Protein AF-A0A523E0R0-F1 (afdb_monomer)

Mean predicted aligned error: 9.65 Å

Sequence (73 aa):
MGEIKEEKLNWATVDLDDEEALDRFEEQELDRAGERIRKAVKELEALGIVDERGQRIKKELPPDMQPDSKTDV

Radius of gyration: 21.85 Å; Cα contacts (8 Å, |Δi|>4): 34; chains: 1; bounding box: 37×28×72 Å

Secondary structure (DSSP, 8-state):
------PPP-TTT--SS-HHHHHHHHHHHHHHHHHHHHHHHHHHHHTTSB-TTS-BS--SPPGGGSTT-----

Solvent-accessible surface area (backbone atoms only — not comparable to full-atom values): 4688 Å² total; per-residue (Å²): 133,82,83,81,74,81,74,80,71,42,95,90,68,56,50,88,88,39,67,69,55,41,55,55,43,49,54,52,52,50,52,54,48,50,53,53,51,56,52,51,49,53,51,36,38,76,69,61,46,25,42,100,84,70,44,66,66,70,87,72,68,58,71,79,69,34,95,82,30,87,63,82,129

Nearest PDB structures (foldseek):
  7w0e-assembly1_A  TM=5.687E-01  e=8.219E+00  Drosophila melanogaster

pLDDT: mean 84.41, std 13.86, range [38.0, 96.5]

Foldseek 3Di:
DDPPPPDQDDPVRQDPVDPVSVVSNVVVVVVVVVVVVVVVLVVCVVVQQADPVSHGPDPDDDLCPDPPRPPDD

Structure (mmCIF, N/CA/C/O backbone):
data_AF-A0A523E0R0-F1
#
_entry.id   AF-A0A523E0R0-F1
#
loop_
_atom_site.group_PDB
_atom_site.id
_atom_site.type_symbol
_atom_site.label_atom_id
_atom_site.label_alt_id
_atom_site.label_comp_id
_atom_site.label_asym_id
_atom_site.label_entity_id
_atom_site.label_seq_id
_atom_site.pdbx_PDB_ins_code
_atom_site.Cartn_x
_atom_site.Cartn_y
_atom_site.Cartn_z
_atom_site.occupancy
_atom_site.B_iso_or_equiv
_atom_site.auth_seq_id
_atom_site.auth_comp_id
_atom_site.auth_asym_id
_atom_site.auth_atom_id
_atom_site.pdbx_PDB_model_num
ATOM 1 N N . MET A 1 1 ? -0.604 2.613 -40.755 1.00 38.00 1 MET A N 1
ATOM 2 C CA . MET A 1 1 ? -0.033 3.048 -39.467 1.00 38.00 1 MET A CA 1
ATOM 3 C C . MET A 1 1 ? -0.225 1.892 -38.510 1.00 38.00 1 MET A C 1
ATOM 5 O O . MET A 1 1 ? -1.368 1.556 -38.241 1.00 38.00 1 MET A O 1
ATOM 9 N N . GLY A 1 2 ? 0.851 1.178 -38.174 1.00 41.09 2 GLY A N 1
ATOM 10 C CA . GLY A 1 2 ? 0.771 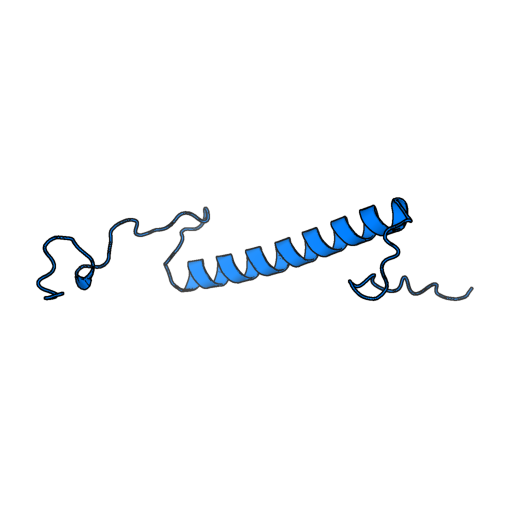0.046 -37.254 1.00 41.09 2 GLY A CA 1
ATOM 11 C C . GLY A 1 2 ? 0.558 0.569 -35.842 1.00 41.09 2 GLY A C 1
ATOM 12 O O . GLY A 1 2 ? 1.270 1.476 -35.420 1.00 41.09 2 GLY A O 1
ATOM 13 N N . GLU A 1 3 ? -0.446 0.045 -35.154 1.00 44.62 3 GLU A N 1
ATOM 14 C CA . GLU A 1 3 ? -0.649 0.286 -33.731 1.00 44.62 3 GLU A CA 1
ATOM 15 C C . GLU A 1 3 ? 0.568 -0.274 -32.988 1.00 44.62 3 GLU A C 1
ATOM 17 O O . GLU A 1 3 ? 0.760 -1.490 -32.928 1.00 44.62 3 GLU A O 1
ATOM 22 N N . ILE A 1 4 ? 1.422 0.600 -32.457 1.00 49.31 4 ILE A N 1
ATOM 23 C CA . ILE A 1 4 ? 2.453 0.191 -31.506 1.00 49.31 4 ILE A CA 1
ATOM 24 C C . ILE A 1 4 ? 1.694 -0.123 -30.217 1.00 49.31 4 ILE A C 1
ATOM 26 O O . ILE A 1 4 ? 1.318 0.775 -29.468 1.00 49.31 4 ILE A O 1
ATOM 30 N N . LYS A 1 5 ? 1.369 -1.402 -30.005 1.00 53.16 5 LYS A N 1
ATOM 31 C CA . LYS A 1 5 ? 0.910 -1.873 -28.700 1.00 53.16 5 LYS A CA 1
ATOM 32 C C . LYS A 1 5 ? 2.100 -1.739 -27.769 1.00 53.16 5 LYS A C 1
ATOM 34 O O . LYS A 1 5 ? 3.029 -2.532 -27.862 1.00 53.16 5 LYS A O 1
ATOM 39 N N . GLU A 1 6 ? 2.087 -0.718 -26.925 1.00 56.91 6 GLU A N 1
ATOM 40 C CA . GLU A 1 6 ? 3.057 -0.618 -25.845 1.00 56.91 6 GLU A CA 1
ATOM 41 C C . GLU A 1 6 ? 2.883 -1.838 -24.939 1.00 56.91 6 GLU A C 1
ATOM 43 O O . GLU A 1 6 ? 1.881 -1.995 -24.234 1.00 56.91 6 GLU A O 1
ATOM 48 N N . GLU A 1 7 ? 3.819 -2.772 -25.053 1.00 68.12 7 GLU A N 1
ATOM 49 C CA . GLU A 1 7 ? 3.825 -3.991 -24.268 1.00 68.12 7 GLU A CA 1
ATOM 50 C C . GLU A 1 7 ? 4.097 -3.619 -22.807 1.00 68.12 7 GLU A C 1
ATOM 52 O O . GLU A 1 7 ? 5.021 -2.867 -22.498 1.00 68.12 7 GLU A O 1
ATOM 57 N N . LYS A 1 8 ? 3.249 -4.092 -21.887 1.00 69.00 8 LYS A N 1
ATOM 58 C CA . LYS A 1 8 ? 3.451 -3.836 -20.459 1.00 69.00 8 LYS A CA 1
ATOM 59 C C . LYS A 1 8 ? 4.739 -4.535 -20.020 1.00 69.00 8 LYS A C 1
ATOM 61 O O . LYS A 1 8 ? 4.800 -5.763 -20.064 1.00 69.00 8 LYS A O 1
ATOM 66 N N . LEU A 1 9 ? 5.713 -3.754 -19.551 1.00 78.75 9 LEU A N 1
ATOM 67 C CA . LEU A 1 9 ? 6.929 -4.266 -18.924 1.00 78.75 9 LEU A CA 1
ATOM 68 C C . LEU A 1 9 ? 6.574 -5.211 -17.766 1.00 78.75 9 LEU A C 1
ATOM 70 O O . LEU A 1 9 ? 5.594 -5.034 -17.039 1.00 78.75 9 LEU A O 1
ATOM 74 N N . ASN A 1 10 ? 7.341 -6.280 -17.626 1.00 84.00 10 ASN A N 1
ATOM 75 C CA . ASN A 1 10 ? 7.202 -7.215 -16.524 1.00 84.00 10 ASN A CA 1
ATOM 76 C C . ASN A 1 10 ? 8.590 -7.571 -15.995 1.00 84.00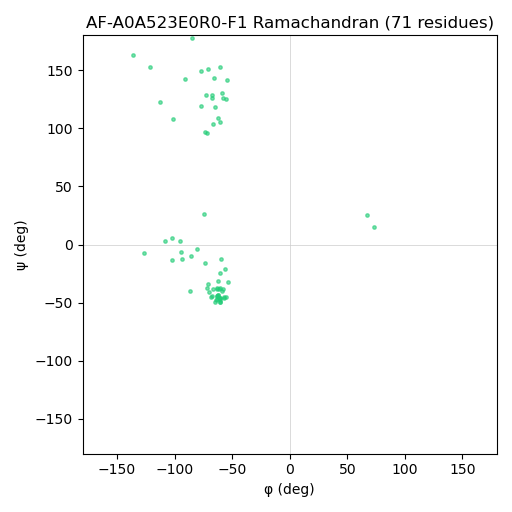 10 ASN A C 1
ATOM 78 O O . ASN A 1 10 ? 9.590 -7.375 -16.678 1.00 84.00 1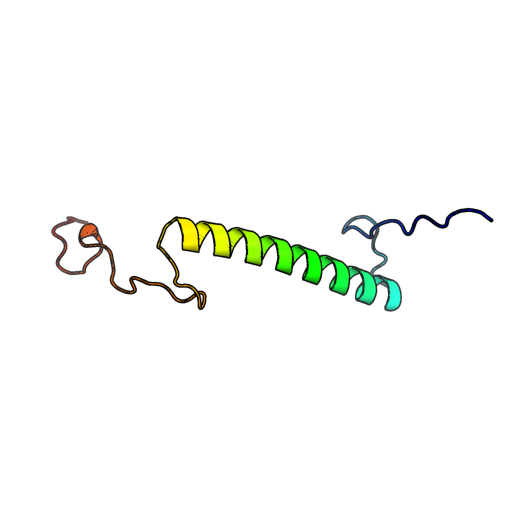0 ASN A O 1
ATOM 82 N N . TRP A 1 11 ? 8.640 -8.135 -14.791 1.00 82.69 11 TRP A N 1
ATOM 83 C CA . TRP A 1 11 ? 9.886 -8.491 -14.108 1.00 82.69 11 TRP A CA 1
ATOM 84 C C . TRP A 1 11 ? 10.814 -9.427 -14.900 1.00 82.69 11 TRP A C 1
ATOM 86 O O . TRP A 1 11 ? 11.999 -9.490 -14.600 1.00 82.69 11 TRP A O 1
ATOM 96 N N . ALA A 1 12 ? 10.296 -10.167 -15.884 1.00 84.81 12 ALA A N 1
ATOM 97 C CA . ALA A 1 12 ? 11.090 -11.058 -16.726 1.00 84.81 12 ALA A CA 1
ATOM 98 C C . ALA A 1 12 ? 11.578 -10.398 -18.027 1.00 84.81 12 ALA A C 1
ATOM 100 O O . ALA A 1 12 ? 12.411 -10.985 -18.714 1.00 84.81 12 ALA A O 1
ATOM 101 N N . THR A 1 13 ? 11.049 -9.225 -18.390 1.00 85.19 13 THR A N 1
ATOM 102 C CA . THR A 1 13 ? 11.322 -8.566 -19.678 1.00 85.19 13 THR A CA 1
ATOM 103 C C . THR A 1 13 ? 11.806 -7.127 -19.553 1.00 85.19 13 THR A C 1
ATOM 105 O O . THR A 1 13 ? 12.137 -6.535 -20.573 1.00 85.19 13 THR A O 1
ATOM 108 N N . VAL A 1 14 ? 11.795 -6.540 -18.354 1.00 86.81 14 VAL A N 1
ATOM 109 C CA . VAL A 1 14 ? 12.378 -5.214 -18.128 1.00 86.81 14 VAL A CA 1
ATOM 110 C C . VAL A 1 14 ? 13.893 -5.293 -18.289 1.00 86.81 14 VAL A C 1
ATOM 112 O O . VAL A 1 14 ? 14.544 -6.141 -17.677 1.00 86.81 14 VAL A O 1
ATOM 115 N N . ASP A 1 15 ? 14.434 -4.430 -19.145 1.00 87.88 15 ASP A N 1
ATOM 116 C CA . ASP A 1 15 ? 15.871 -4.217 -19.245 1.00 87.88 15 ASP A CA 1
ATOM 117 C C . ASP A 1 15 ? 16.300 -3.336 -18.067 1.00 87.88 15 ASP A C 1
ATOM 119 O O . ASP A 1 15 ? 15.784 -2.235 -17.893 1.00 87.88 15 ASP A O 1
ATOM 123 N N . LEU A 1 16 ? 17.185 -3.859 -17.218 1.00 86.06 16 LEU A N 1
ATOM 124 C CA . LEU A 1 16 ? 17.648 -3.168 -16.013 1.00 86.06 16 LEU A CA 1
ATOM 125 C C . LEU A 1 16 ? 18.827 -2.226 -16.295 1.00 86.06 16 LEU A C 1
ATOM 127 O O . LEU A 1 16 ? 19.214 -1.470 -15.407 1.00 86.06 16 LEU A O 1
ATOM 131 N N . ASP A 1 17 ? 19.405 -2.285 -17.496 1.00 91.88 17 ASP A N 1
ATOM 132 C CA . ASP A 1 17 ? 20.482 -1.391 -17.925 1.00 91.88 17 ASP A CA 1
ATOM 133 C C . ASP A 1 17 ? 19.943 -0.168 -18.703 1.00 91.88 17 ASP A C 1
ATOM 135 O O . ASP A 1 17 ? 20.703 0.755 -19.007 1.00 91.88 17 ASP A O 1
ATOM 139 N N . ASP A 1 18 ? 18.637 -0.135 -18.996 1.00 91.62 18 ASP A N 1
ATOM 140 C CA . ASP A 1 18 ? 17.927 0.983 -19.627 1.00 91.62 18 ASP A CA 1
ATOM 141 C C . ASP A 1 18 ? 17.149 1.798 -18.577 1.00 91.62 18 ASP A C 1
ATOM 143 O O . ASP A 1 18 ? 16.126 1.364 -18.042 1.00 91.62 18 ASP A O 1
ATOM 147 N N . GLU A 1 19 ? 17.640 3.006 -18.289 1.00 91.44 19 GLU A N 1
ATOM 148 C CA . GLU A 1 19 ? 17.064 3.927 -17.299 1.00 91.44 19 GLU A CA 1
ATOM 149 C C . GLU A 1 19 ? 15.620 4.339 -17.647 1.00 91.44 19 GLU A C 1
ATOM 151 O O . GLU A 1 19 ? 14.767 4.395 -16.764 1.00 91.44 19 GLU A O 1
ATOM 156 N N . GLU A 1 20 ? 15.297 4.536 -18.931 1.00 89.88 20 GLU A N 1
ATOM 157 C CA . GLU A 1 20 ? 13.944 4.926 -19.357 1.00 89.88 20 GLU A CA 1
ATOM 158 C C . GLU A 1 20 ? 12.956 3.758 -19.204 1.00 89.88 20 GLU A C 1
ATOM 160 O O . GLU A 1 20 ? 11.802 3.939 -18.793 1.00 89.88 20 GLU A O 1
ATOM 165 N N . ALA A 1 21 ? 13.410 2.534 -19.492 1.00 87.31 21 ALA A N 1
ATOM 166 C CA . ALA A 1 21 ? 12.613 1.329 -19.279 1.00 87.31 21 ALA A CA 1
ATOM 167 C C . ALA A 1 21 ? 12.350 1.070 -17.787 1.00 87.31 21 ALA A C 1
ATOM 169 O O . ALA A 1 21 ? 11.243 0.653 -17.425 1.00 87.31 21 ALA A O 1
ATOM 170 N N . LEU A 1 22 ? 13.339 1.339 -16.929 1.00 90.19 22 LEU A N 1
ATOM 171 C CA . LEU A 1 22 ? 13.217 1.235 -15.476 1.00 90.19 22 LEU A CA 1
ATOM 172 C C . LEU A 1 22 ? 12.221 2.243 -14.902 1.00 90.19 22 LEU A C 1
ATOM 174 O O . LEU A 1 22 ? 11.315 1.824 -14.181 1.00 90.19 22 LEU A O 1
ATOM 178 N N . ASP A 1 23 ? 12.331 3.523 -15.262 1.00 92.75 23 ASP A N 1
ATOM 179 C CA . ASP A 1 23 ? 11.418 4.577 -14.792 1.00 92.75 23 ASP A CA 1
ATOM 180 C C . ASP A 1 23 ? 9.963 4.244 -15.148 1.00 92.75 23 ASP A C 1
ATOM 182 O O . ASP A 1 23 ? 9.052 4.288 -14.312 1.00 92.75 23 ASP A O 1
ATOM 186 N N . ARG A 1 24 ? 9.741 3.815 -16.395 1.00 88.81 24 ARG A N 1
ATOM 187 C CA . ARG A 1 24 ? 8.420 3.398 -16.875 1.00 88.81 24 ARG A CA 1
ATOM 188 C C . ARG A 1 24 ? 7.893 2.169 -16.130 1.00 88.81 24 ARG A C 1
ATOM 190 O O . ARG A 1 24 ? 6.685 2.043 -15.893 1.00 88.81 24 ARG A O 1
ATOM 197 N N . PHE A 1 25 ? 8.771 1.221 -15.815 1.00 90.56 25 PHE A N 1
ATOM 198 C CA . PHE A 1 25 ? 8.401 0.027 -15.066 1.00 90.56 25 PHE A CA 1
ATOM 199 C C . PHE A 1 25 ? 8.067 0.354 -13.605 1.00 90.56 25 PHE A C 1
ATOM 201 O O . PHE A 1 25 ? 7.076 -0.160 -13.082 1.00 90.56 25 PHE A O 1
ATOM 208 N N . GLU A 1 26 ? 8.829 1.246 -12.971 1.00 92.62 26 GLU A N 1
ATOM 209 C CA . GLU A 1 26 ? 8.563 1.726 -11.616 1.00 92.62 26 GLU A CA 1
ATOM 210 C C . GLU A 1 26 ? 7.198 2.418 -11.529 1.00 92.62 26 GLU A C 1
ATOM 212 O O . GLU A 1 26 ? 6.384 2.042 -10.681 1.00 92.62 26 GLU A O 1
ATOM 217 N N . GLU A 1 27 ? 6.897 3.353 -12.437 1.00 94.19 27 GLU A N 1
ATOM 218 C CA . GLU A 1 27 ? 5.595 4.035 -12.488 1.00 94.19 27 GLU A CA 1
ATOM 219 C C . GLU A 1 27 ? 4.442 3.022 -12.582 1.00 94.19 27 GLU A C 1
ATOM 221 O O . GLU A 1 27 ? 3.472 3.073 -11.817 1.00 94.19 27 GLU A O 1
ATOM 226 N N . GLN A 1 28 ? 4.586 2.019 -13.452 1.00 93.19 28 GLN A N 1
ATOM 227 C CA . GLN A 1 28 ? 3.591 0.964 -13.600 1.00 93.19 28 GLN A CA 1
ATOM 228 C C . GLN A 1 28 ? 3.400 0.132 -12.321 1.00 93.19 28 GLN A C 1
ATOM 230 O O . GLN A 1 28 ? 2.265 -0.227 -11.976 1.00 93.19 28 GLN A O 1
ATOM 235 N N . GLU A 1 29 ? 4.481 -0.243 -11.640 1.00 94.31 29 GLU A N 1
ATOM 236 C CA . GLU A 1 29 ? 4.394 -1.044 -10.418 1.00 94.31 29 GLU A CA 1
ATOM 237 C C . GLU A 1 29 ? 3.830 -0.227 -9.247 1.00 94.31 29 GLU A C 1
ATOM 239 O O . GLU A 1 29 ? 3.060 -0.774 -8.445 1.00 94.31 29 GLU A O 1
ATOM 244 N N . LEU A 1 30 ? 4.128 1.075 -9.180 1.00 95.19 30 LEU A N 1
ATOM 245 C CA . LEU A 1 30 ? 3.535 2.008 -8.220 1.00 95.19 30 LEU A CA 1
ATOM 246 C C . LEU A 1 30 ? 2.024 2.140 -8.426 1.00 95.19 30 LEU A C 1
ATOM 248 O O . LEU A 1 30 ? 1.266 2.035 -7.455 1.00 95.19 30 LEU A O 1
ATOM 252 N N . ASP A 1 31 ? 1.561 2.260 -9.669 1.00 94.88 31 ASP A N 1
ATOM 253 C CA . ASP A 1 31 ? 0.130 2.289 -9.988 1.00 94.88 31 ASP A CA 1
ATOM 254 C C . ASP A 1 31 ? -0.576 0.999 -9.554 1.00 94.88 31 ASP A C 1
ATOM 256 O O . ASP A 1 31 ? -1.588 1.026 -8.840 1.00 94.88 31 ASP A O 1
ATOM 260 N N . ARG A 1 32 ? 0.003 -0.159 -9.894 1.00 94.06 32 ARG A N 1
ATOM 261 C CA . ARG A 1 32 ? -0.510 -1.476 -9.471 1.00 94.06 32 ARG A CA 1
ATOM 262 C C . ARG A 1 32 ? -0.499 -1.634 -7.952 1.00 94.06 32 ARG A C 1
ATOM 264 O O . ARG A 1 32 ? -1.396 -2.260 -7.378 1.00 94.06 32 ARG A O 1
ATOM 271 N N . ALA A 1 33 ? 0.521 -1.125 -7.264 1.00 94.50 33 ALA A N 1
ATOM 272 C CA . ALA A 1 33 ? 0.562 -1.099 -5.804 1.00 94.50 33 ALA A CA 1
ATOM 273 C C . ALA A 1 33 ? -0.566 -0.226 -5.239 1.00 94.50 33 ALA A C 1
ATOM 275 O O . ALA A 1 33 ? -1.284 -0.674 -4.343 1.00 94.50 33 ALA A O 1
ATOM 276 N N . GLY A 1 34 ? -0.793 0.955 -5.815 1.00 96.00 34 GLY A N 1
ATOM 277 C CA . GLY A 1 34 ? -1.887 1.850 -5.451 1.00 96.00 34 GLY A CA 1
ATOM 278 C C . GLY A 1 34 ? -3.260 1.189 -5.580 1.00 96.00 34 GLY A C 1
ATOM 279 O O . GLY A 1 34 ? -4.071 1.269 -4.655 1.00 96.00 34 GLY A O 1
ATOM 280 N N . GLU A 1 35 ? -3.523 0.474 -6.676 1.00 96.44 35 GLU A N 1
ATOM 281 C CA . GLU A 1 35 ? -4.770 -0.284 -6.858 1.00 96.44 35 GLU A CA 1
ATOM 282 C C . GLU A 1 35 ? -4.966 -1.359 -5.782 1.00 96.44 35 GLU A C 1
ATOM 284 O O . GLU A 1 35 ? -6.046 -1.459 -5.187 1.00 96.44 35 GLU A O 1
ATOM 289 N N . ARG A 1 36 ? -3.913 -2.134 -5.488 1.00 96.44 36 ARG A N 1
ATOM 290 C CA . ARG A 1 36 ? -3.939 -3.169 -4.441 1.00 96.44 36 ARG A CA 1
ATOM 291 C C . ARG A 1 36 ? -4.216 -2.569 -3.067 1.00 96.44 36 ARG A C 1
ATOM 293 O O . ARG A 1 36 ? -5.080 -3.082 -2.358 1.00 96.44 36 ARG A O 1
ATOM 300 N N . ILE A 1 37 ? -3.544 -1.471 -2.718 1.00 95.44 37 ILE A N 1
ATOM 301 C CA . ILE A 1 37 ? -3.741 -0.762 -1.447 1.00 95.44 37 ILE A CA 1
ATOM 302 C C . ILE A 1 37 ? -5.184 -0.268 -1.336 1.00 95.44 37 ILE A C 1
ATOM 304 O O . ILE A 1 37 ? -5.848 -0.556 -0.344 1.00 95.44 37 ILE A O 1
ATOM 308 N N . ARG A 1 38 ? -5.712 0.412 -2.363 1.00 94.69 38 ARG A N 1
ATOM 309 C CA . ARG A 1 38 ? -7.100 0.914 -2.361 1.00 94.69 38 ARG A CA 1
ATOM 310 C C . ARG A 1 38 ? -8.117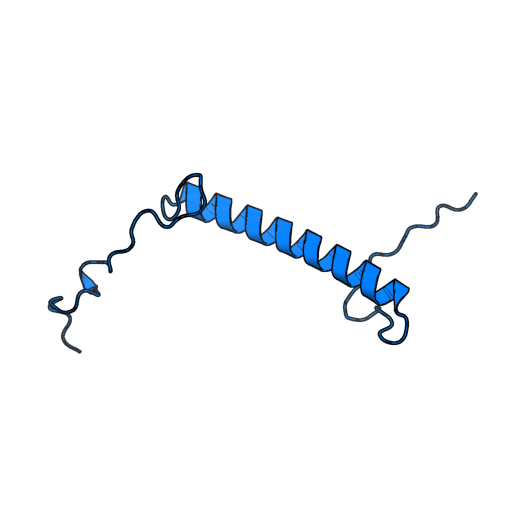 -0.212 -2.191 1.00 94.69 38 ARG A C 1
ATOM 312 O O . ARG A 1 38 ? -9.104 -0.039 -1.479 1.00 94.69 38 ARG A O 1
ATOM 319 N N . LYS A 1 39 ? -7.887 -1.362 -2.831 1.00 96.44 39 LYS A N 1
ATOM 320 C CA . LYS A 1 39 ? -8.744 -2.542 -2.675 1.00 96.44 39 LYS A CA 1
ATOM 321 C C . LYS A 1 39 ? -8.704 -3.078 -1.242 1.00 96.44 39 LYS A C 1
ATOM 323 O O . LYS A 1 39 ? -9.764 -3.305 -0.668 1.00 96.44 39 LYS A O 1
ATOM 328 N N . ALA A 1 40 ? -7.510 -3.231 -0.670 1.00 95.62 40 ALA A N 1
ATOM 329 C CA . ALA A 1 40 ? -7.340 -3.701 0.704 1.00 95.62 40 ALA A CA 1
ATOM 330 C C . ALA A 1 40 ? -7.984 -2.744 1.719 1.00 95.62 40 ALA A C 1
ATOM 332 O O . ALA A 1 40 ? -8.689 -3.191 2.616 1.00 95.62 40 ALA A O 1
ATOM 333 N N . VAL A 1 41 ? -7.802 -1.429 1.557 1.00 95.25 41 VAL A N 1
ATOM 334 C CA . VAL A 1 41 ? -8.415 -0.427 2.445 1.00 95.25 41 VAL A CA 1
ATOM 335 C C . VAL A 1 41 ? -9.939 -0.518 2.403 1.00 95.25 41 VAL A C 1
ATOM 337 O O . VAL A 1 41 ? -10.550 -0.605 3.461 1.00 95.25 41 VAL A O 1
ATOM 340 N N . LYS A 1 42 ? -10.554 -0.611 1.216 1.00 95.75 42 LYS A N 1
ATOM 341 C CA . LYS A 1 42 ? -12.013 -0.793 1.097 1.00 95.75 42 LYS A CA 1
ATOM 342 C C . LYS A 1 42 ? -12.523 -2.043 1.812 1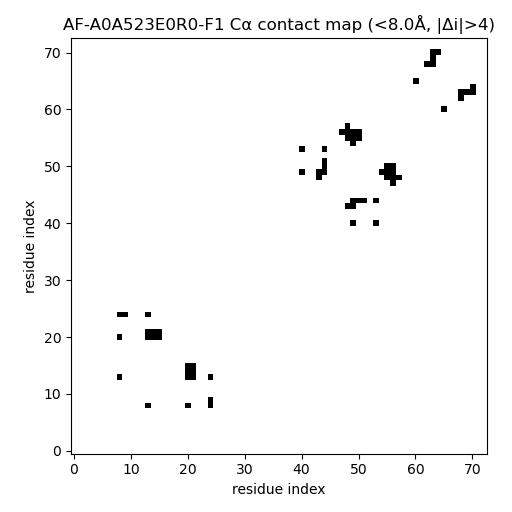.00 95.75 42 LYS A C 1
ATOM 344 O O . LYS A 1 42 ? -13.606 -2.027 2.388 1.00 95.75 42 LYS A O 1
ATOM 349 N N . GLU A 1 43 ? -11.768 -3.136 1.753 1.00 96.50 43 GLU A N 1
ATOM 350 C CA . GLU A 1 43 ? -12.120 -4.369 2.457 1.00 96.50 43 GLU A CA 1
ATOM 351 C C . GLU A 1 43 ? -12.028 -4.188 3.979 1.00 96.50 43 GLU A C 1
ATOM 353 O O . GLU A 1 43 ? -12.950 -4.560 4.702 1.00 96.50 43 GLU A O 1
ATOM 358 N N . LEU A 1 44 ? -10.968 -3.542 4.470 1.00 95.19 44 LEU A N 1
ATOM 359 C CA . LEU A 1 44 ? -10.810 -3.227 5.891 1.00 95.19 44 LEU A CA 1
ATOM 360 C C . LEU A 1 44 ? -11.895 -2.266 6.408 1.00 95.19 44 LEU A C 1
ATOM 362 O O . LEU A 1 44 ? -12.358 -2.433 7.538 1.00 95.19 44 LEU A O 1
ATOM 366 N N . GLU A 1 45 ? -12.309 -1.286 5.601 1.00 95.31 45 GLU A N 1
ATOM 367 C CA . GLU A 1 45 ? -13.430 -0.385 5.903 1.00 95.31 45 GLU A CA 1
ATOM 368 C C . GLU A 1 45 ? -14.745 -1.168 5.996 1.00 95.31 45 GLU A C 1
ATOM 370 O O . GLU A 1 45 ? -15.483 -1.027 6.971 1.00 95.31 45 GLU A O 1
ATOM 375 N N . ALA A 1 46 ? -15.019 -2.052 5.029 1.00 94.75 46 ALA A N 1
ATOM 376 C CA . ALA A 1 46 ? -16.221 -2.889 5.018 1.00 94.75 46 ALA A CA 1
ATOM 377 C C . ALA A 1 46 ? -16.295 -3.843 6.224 1.00 94.75 46 ALA A C 1
ATOM 379 O O . ALA A 1 46 ? -17.383 -4.144 6.713 1.00 94.75 46 ALA A O 1
ATOM 380 N N . LEU A 1 47 ? -15.141 -4.289 6.726 1.00 94.12 47 LEU A N 1
ATOM 381 C CA . LEU A 1 47 ? -15.027 -5.100 7.940 1.00 94.12 47 LEU A CA 1
ATOM 382 C C . LEU A 1 47 ? -15.094 -4.273 9.238 1.00 94.12 47 LEU A C 1
ATOM 384 O O . LEU A 1 47 ? -15.066 -4.849 10.326 1.00 94.12 47 LEU A O 1
ATOM 388 N N . GLY A 1 48 ? -15.162 -2.939 9.157 1.00 92.31 48 GLY A N 1
ATOM 389 C CA . GLY A 1 48 ? -15.166 -2.056 10.326 1.00 92.31 48 GLY A CA 1
ATOM 390 C C . GLY A 1 48 ? -13.845 -2.063 11.102 1.00 92.31 48 GLY A C 1
ATOM 391 O O . GLY A 1 48 ? -13.830 -1.806 12.308 1.00 92.31 48 GLY A O 1
ATOM 392 N N . ILE A 1 49 ? -12.734 -2.384 10.433 1.00 91.94 49 ILE A N 1
ATOM 393 C CA . ILE A 1 49 ? -11.392 -2.415 11.031 1.00 91.94 49 ILE A CA 1
ATOM 394 C C . ILE A 1 49 ? -10.753 -1.023 10.979 1.00 91.94 49 ILE A C 1
ATOM 396 O O 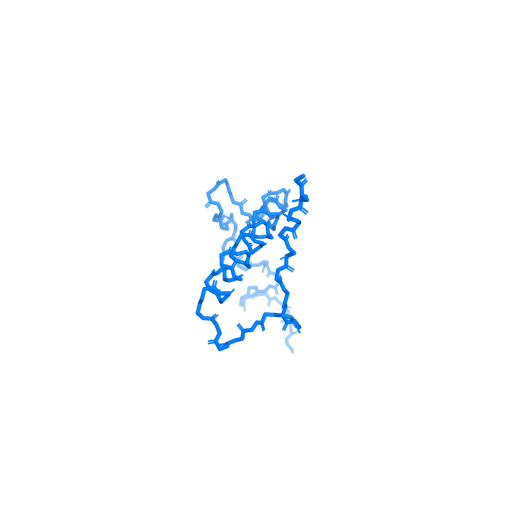. ILE A 1 49 ? -10.105 -0.609 11.947 1.00 91.94 49 ILE A O 1
ATOM 400 N N . VAL A 1 50 ? -10.945 -0.300 9.872 1.00 94.31 50 VAL A N 1
ATOM 401 C CA . VAL A 1 50 ? -10.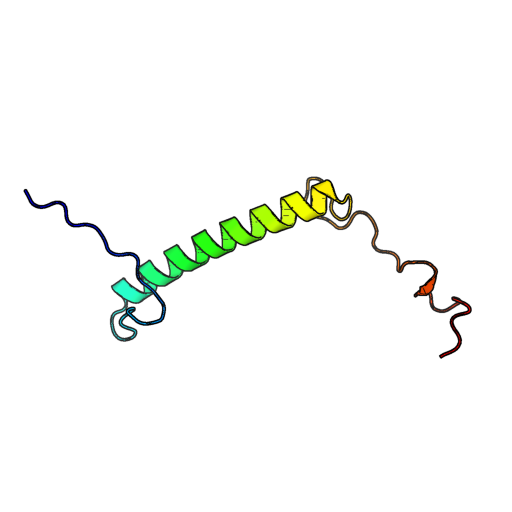458 1.073 9.672 1.00 94.31 50 VAL A CA 1
ATOM 402 C C . VAL A 1 50 ? -11.607 2.039 9.375 1.00 94.31 50 VAL A C 1
ATOM 404 O O . VAL A 1 50 ? -12.658 1.623 8.895 1.00 94.31 50 VAL A O 1
ATOM 407 N N . ASP A 1 51 ? -11.419 3.312 9.714 1.00 92.81 51 ASP A N 1
ATOM 408 C CA . ASP A 1 51 ? -12.358 4.402 9.452 1.00 92.81 51 ASP A CA 1
ATOM 409 C C . ASP A 1 51 ? -12.186 4.992 8.040 1.00 92.81 51 ASP A C 1
ATOM 411 O O . ASP A 1 51 ? -11.276 4.618 7.304 1.0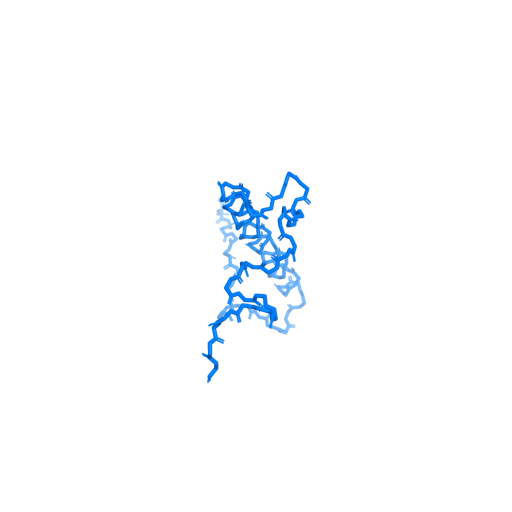0 92.81 51 ASP A O 1
ATOM 415 N N . GLU A 1 52 ? -13.034 5.965 7.687 1.00 90.81 52 GLU A N 1
ATOM 416 C CA . GLU A 1 52 ? -13.014 6.690 6.401 1.00 90.81 52 GLU A CA 1
ATOM 417 C C . GLU A 1 52 ? -11.697 7.438 6.105 1.00 90.81 52 GLU A C 1
ATOM 419 O O . GLU A 1 52 ? -11.480 7.927 4.996 1.00 90.81 52 GLU A O 1
ATOM 424 N N . ARG A 1 53 ? -10.817 7.579 7.105 1.00 91.44 53 ARG A N 1
ATOM 425 C CA . ARG A 1 53 ? -9.486 8.190 6.984 1.00 91.44 53 ARG A CA 1
ATOM 426 C C . ARG A 1 53 ? -8.382 7.130 6.929 1.00 91.44 53 ARG A C 1
ATOM 428 O O . ARG A 1 53 ? -7.205 7.487 6.969 1.00 91.44 53 ARG A O 1
ATOM 435 N N . GLY A 1 54 ? -8.738 5.845 6.878 1.00 88.06 54 GLY A N 1
ATOM 436 C CA . GLY A 1 54 ? -7.816 4.713 6.903 1.00 88.06 54 GLY A CA 1
ATOM 437 C C . GLY A 1 54 ? -7.183 4.446 8.273 1.00 88.06 54 GLY A C 1
ATOM 438 O O . GLY A 1 54 ? -6.192 3.719 8.357 1.00 88.06 54 GLY A O 1
ATOM 439 N N . GLN A 1 55 ? -7.708 5.022 9.359 1.00 92.44 55 GLN A N 1
ATOM 440 C CA . GLN A 1 55 ? -7.189 4.789 10.707 1.00 92.44 55 GLN A CA 1
ATOM 441 C C . GLN A 1 55 ? -7.900 3.614 11.370 1.00 92.44 55 GLN A C 1
ATOM 443 O O . GLN A 1 55 ? -9.108 3.455 11.249 1.00 92.44 55 GLN A O 1
ATOM 448 N N . ARG A 1 56 ? -7.168 2.799 12.139 1.00 90.81 56 ARG A N 1
ATOM 449 C CA . ARG A 1 56 ? -7.768 1.694 12.908 1.00 90.81 56 ARG A CA 1
ATOM 450 C C . ARG A 1 56 ? -8.832 2.211 13.879 1.00 90.81 56 ARG A C 1
ATOM 452 O O . ARG A 1 56 ? -8.516 3.029 14.743 1.00 90.81 56 ARG A O 1
ATOM 459 N N 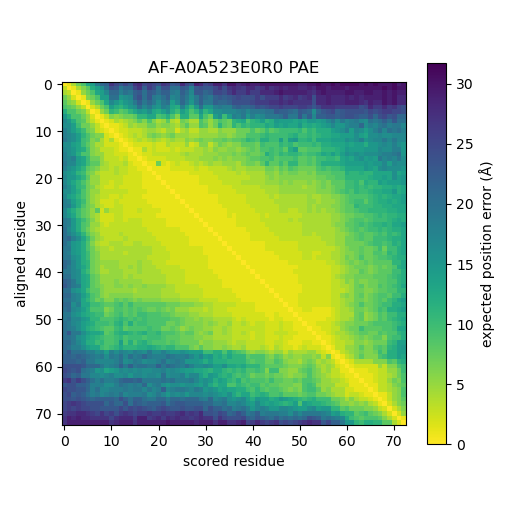. ILE A 1 57 ? -10.036 1.643 13.796 1.00 88.56 57 ILE A N 1
ATOM 460 C CA . ILE A 1 57 ? -11.170 1.971 14.673 1.00 88.56 57 ILE A CA 1
ATOM 461 C C . ILE A 1 57 ? -10.903 1.492 16.106 1.00 88.56 57 ILE A C 1
ATOM 463 O O . ILE A 1 57 ? -11.106 2.239 17.060 1.00 88.56 57 ILE A O 1
ATOM 467 N N . LYS A 1 58 ? -10.399 0.261 16.275 1.00 84.19 58 LYS A N 1
ATOM 468 C CA . LYS A 1 58 ? -9.983 -0.279 17.581 1.00 84.19 58 LYS A CA 1
ATOM 469 C C . LYS A 1 58 ? -8.472 -0.474 17.634 1.00 84.19 58 LYS A C 1
ATOM 471 O O . LYS A 1 58 ? -7.887 -1.191 16.816 1.00 84.19 58 LYS A O 1
ATOM 476 N N . LYS A 1 59 ? -7.848 0.178 18.617 1.00 78.31 59 LYS A N 1
ATOM 477 C CA . LYS A 1 59 ? -6.403 0.103 18.890 1.00 78.31 59 LYS A CA 1
ATOM 478 C C . LYS A 1 59 ? -6.063 -0.806 20.072 1.00 78.31 59 LYS A C 1
ATOM 480 O O . LYS A 1 59 ? -4.902 -1.158 20.239 1.00 78.31 59 LYS A O 1
ATOM 485 N N . GLU A 1 60 ? -7.062 -1.185 20.859 1.00 81.69 60 GLU A N 1
ATOM 486 C CA . GLU A 1 60 ? -6.908 -2.102 21.986 1.00 81.69 60 GLU A CA 1
ATOM 487 C C . GLU A 1 60 ? -6.788 -3.549 21.502 1.00 81.69 60 GLU A C 1
ATOM 489 O O . GLU A 1 60 ? -7.347 -3.922 20.464 1.00 81.69 60 GLU A O 1
ATOM 494 N N . LEU A 1 61 ? -6.044 -4.356 22.260 1.00 80.69 61 LEU A N 1
ATOM 495 C CA . LEU A 1 61 ? -5.988 -5.797 22.048 1.00 80.69 61 LEU A CA 1
ATOM 496 C C . LEU A 1 61 ? -7.364 -6.410 22.343 1.00 80.69 61 LEU A C 1
ATOM 498 O O . LEU A 1 61 ? -8.057 -5.955 23.264 1.00 80.69 61 LEU A O 1
ATOM 502 N N . PRO A 1 62 ? -7.780 -7.431 21.574 1.00 80.50 62 PRO A N 1
ATOM 503 C CA . PRO A 1 62 ? -8.997 -8.153 21.894 1.00 80.50 62 PRO A CA 1
ATOM 504 C C . PRO A 1 62 ? -8.865 -8.794 23.292 1.00 80.50 62 PRO A C 1
ATOM 506 O O . PRO A 1 62 ? -7.741 -9.036 23.741 1.00 80.50 62 PRO A O 1
ATOM 509 N N . PRO A 1 63 ? -9.981 -9.013 24.016 1.00 81.69 63 PRO A N 1
ATOM 510 C CA . PRO A 1 63 ? -9.956 -9.405 25.430 1.00 81.69 63 PRO A CA 1
ATOM 511 C C . PRO A 1 63 ? -9.097 -10.634 25.748 1.00 81.69 63 PRO A C 1
ATOM 513 O O . PRO A 1 63 ? -8.506 -10.700 26.815 1.00 81.69 63 PRO A O 1
ATOM 516 N N . ASP A 1 64 ? -9.002 -11.577 24.815 1.00 82.38 64 ASP A N 1
ATOM 517 C CA . ASP A 1 64 ? -8.219 -12.816 24.896 1.00 82.38 64 ASP A CA 1
ATOM 518 C C . ASP A 1 64 ? -6.698 -12.618 24.757 1.00 82.38 64 ASP A C 1
ATOM 520 O O . ASP A 1 64 ? -5.916 -13.505 25.101 1.00 82.38 64 ASP A O 1
ATOM 524 N N . MET A 1 65 ? -6.274 -11.455 24.260 1.00 83.12 65 MET A N 1
ATOM 525 C CA . MET A 1 65 ? -4.872 -11.058 24.101 1.00 83.12 65 MET A CA 1
ATOM 526 C C . MET A 1 65 ? -4.446 -9.980 25.105 1.00 83.12 65 MET A C 1
ATOM 528 O O . MET A 1 65 ? -3.324 -9.478 25.025 1.00 83.12 65 MET A O 1
ATOM 532 N N . GLN A 1 66 ? -5.327 -9.575 26.025 1.00 85.31 66 GLN A N 1
ATOM 533 C CA . GLN A 1 66 ? -4.964 -8.614 27.064 1.00 85.31 66 GLN A CA 1
ATOM 534 C C . GLN A 1 66 ? -4.020 -9.260 28.096 1.00 85.31 66 GLN A C 1
ATOM 536 O O . GLN A 1 66 ? -4.085 -10.470 28.306 1.00 85.31 66 GLN A O 1
ATOM 541 N N . PRO A 1 67 ? -3.130 -8.490 28.753 1.00 81.12 67 PRO A N 1
ATOM 542 C CA . PRO A 1 67 ? -2.164 -9.040 29.713 1.00 81.12 67 PRO A CA 1
ATOM 543 C C . PRO A 1 67 ? -2.795 -9.741 30.925 1.00 81.12 67 PRO A C 1
ATOM 545 O O . PRO A 1 67 ? -2.153 -10.575 31.555 1.00 81.12 67 PRO A O 1
ATOM 548 N N . ASP A 1 68 ? -4.026 -9.374 31.274 1.00 80.81 68 ASP A N 1
ATOM 549 C CA . ASP A 1 68 ? -4.843 -9.971 32.332 1.00 80.81 68 ASP A CA 1
ATOM 550 C C . ASP A 1 68 ? -5.814 -11.041 31.806 1.00 80.81 68 ASP A C 1
ATOM 552 O O . ASP A 1 68 ? -6.598 -11.606 32.578 1.00 80.81 68 ASP A O 1
ATOM 556 N N . SER A 1 69 ? -5.761 -11.337 30.503 1.00 81.00 69 SER A N 1
ATOM 557 C CA . SER A 1 69 ? -6.503 -12.444 29.926 1.00 81.00 69 SER A CA 1
ATOM 558 C C . SER A 1 69 ? -6.081 -13.732 30.620 1.00 81.00 69 SER A C 1
ATOM 560 O O . SER A 1 69 ? -4.898 -14.043 30.741 1.00 81.00 69 SER A O 1
ATOM 562 N N . LYS A 1 70 ? -7.066 -14.515 31.065 1.00 74.75 70 LYS A N 1
ATOM 563 C CA . LYS A 1 70 ? -6.853 -15.821 31.712 1.00 74.75 70 LYS A CA 1
ATOM 564 C C . LYS A 1 70 ? -6.452 -16.915 30.716 1.00 74.75 70 LYS A C 1
ATOM 566 O O . LYS A 1 70 ? -6.773 -18.083 30.922 1.00 74.75 70 LYS A O 1
ATOM 571 N N . THR A 1 71 ? -5.835 -16.540 29.602 1.00 63.34 71 THR A N 1
ATOM 572 C CA . THR A 1 71 ? -5.201 -17.475 28.684 1.00 63.34 71 THR A CA 1
ATOM 573 C C . THR A 1 71 ? -3.924 -17.948 29.366 1.00 63.34 71 THR A C 1
ATOM 575 O O . THR A 1 71 ? -2.917 -17.245 29.368 1.00 63.34 71 THR A O 1
ATOM 578 N N . ASP A 1 72 ? -3.995 -19.111 30.015 1.00 66.00 72 ASP A N 1
ATOM 579 C CA . ASP A 1 72 ? -2.799 -19.807 30.480 1.00 66.00 72 ASP A CA 1
ATOM 580 C C . ASP A 1 72 ? -1.870 -20.023 29.268 1.00 66.00 72 ASP A C 1
ATOM 582 O O . ASP A 1 72 ? -2.304 -20.542 28.234 1.00 66.00 72 ASP A O 1
ATOM 586 N N . VAL A 1 73 ? -0.622 -19.557 29.382 1.00 61.78 73 VAL A N 1
ATOM 587 C CA . VAL A 1 73 ? 0.473 -19.815 28.427 1.00 61.78 73 VAL A CA 1
ATOM 588 C C . VAL A 1 73 ? 1.023 -21.227 28.567 1.00 61.78 73 VAL A C 1
ATOM 590 O O . VAL A 1 73 ? 1.123 -21.714 29.715 1.00 61.78 73 VAL A O 1
#